Protein AF-A0A183BBN3-F1 (afdb_monomer_lite)

Structure (mmCIF, N/CA/C/O backbone):
data_AF-A0A183BBN3-F1
#
_entry.id   AF-A0A183BBN3-F1
#
loop_
_atom_site.group_PDB
_atom_site.id
_atom_site.type_symbol
_atom_site.label_atom_id
_atom_site.label_alt_id
_atom_site.label_comp_id
_atom_site.label_asym_id
_atom_site.label_entity_id
_atom_site.label_seq_id
_atom_site.pdbx_PDB_ins_code
_atom_site.Cartn_x
_atom_site.Cartn_y
_atom_site.Cartn_z
_atom_site.occupancy
_atom_site.B_iso_or_equiv
_atom_site.auth_seq_id
_atom_site.auth_comp_id
_atom_site.auth_asym_id
_atom_site.auth_atom_id
_atom_site.pdbx_PDB_model_num
ATOM 1 N N . MET A 1 1 ? -25.060 13.190 4.446 1.00 44.44 1 MET A N 1
ATOM 2 C CA . MET A 1 1 ? -23.770 12.897 3.784 1.00 44.44 1 MET A CA 1
ATOM 3 C C . MET A 1 1 ? -22.703 13.749 4.466 1.00 44.44 1 MET A C 1
ATOM 5 O O . MET A 1 1 ? -22.604 14.935 4.182 1.00 44.44 1 MET A O 1
ATOM 9 N N . GLN A 1 2 ? -22.018 13.205 5.475 1.00 46.88 2 GLN A N 1
ATOM 10 C CA . GLN A 1 2 ? -20.976 13.936 6.206 1.00 46.88 2 GLN A CA 1
ATOM 11 C C . GLN A 1 2 ? -19.714 13.985 5.341 1.00 46.88 2 GLN A C 1
ATOM 13 O O . GLN A 1 2 ? -19.241 12.957 4.866 1.00 46.88 2 GLN A O 1
ATOM 18 N N . ARG A 1 3 ? -19.186 15.186 5.090 1.00 46.91 3 ARG A N 1
ATOM 19 C CA . ARG A 1 3 ? -17.911 15.359 4.386 1.00 46.91 3 ARG A CA 1
ATOM 20 C C . ARG A 1 3 ? -16.799 14.769 5.257 1.00 46.91 3 ARG A C 1
ATOM 22 O O . ARG A 1 3 ? -16.402 15.389 6.235 1.00 46.91 3 ARG A O 1
ATOM 29 N N . HIS A 1 4 ? -16.256 13.619 4.858 1.00 52.94 4 HIS A N 1
ATOM 30 C CA . HIS A 1 4 ? -15.115 12.952 5.510 1.00 52.94 4 HIS A CA 1
ATOM 31 C C . HIS A 1 4 ? -13.817 13.792 5.525 1.00 52.94 4 HIS A C 1
ATOM 33 O O . HIS A 1 4 ? -12.827 13.407 6.137 1.00 52.94 4 HIS A O 1
ATOM 39 N N . GLY A 1 5 ? -13.811 14.966 4.887 1.00 53.75 5 GLY A N 1
ATOM 40 C CA . GLY A 1 5 ? -12.652 15.851 4.786 1.00 53.75 5 GLY A CA 1
ATOM 41 C C . GLY A 1 5 ? -12.242 16.584 6.068 1.00 53.75 5 GLY A C 1
ATOM 42 O O . GLY A 1 5 ? -11.319 17.377 5.988 1.00 53.75 5 GLY A O 1
ATOM 43 N N . ALA A 1 6 ? -12.893 16.376 7.218 1.00 54.16 6 ALA A N 1
ATOM 44 C CA . ALA A 1 6 ? -12.431 16.905 8.515 1.00 54.16 6 ALA A CA 1
ATOM 45 C C . ALA A 1 6 ? -11.732 15.842 9.381 1.00 54.16 6 ALA A C 1
ATOM 47 O O . ALA A 1 6 ? -11.024 16.170 10.325 1.00 54.16 6 ALA A O 1
ATOM 48 N N . ALA A 1 7 ? -11.902 14.568 9.032 1.00 56.50 7 ALA A N 1
ATOM 49 C CA . ALA A 1 7 ? -11.507 13.441 9.863 1.00 56.50 7 ALA A CA 1
ATOM 50 C C . ALA A 1 7 ? -9.975 13.202 9.842 1.00 56.50 7 ALA A C 1
ATOM 52 O O . ALA A 1 7 ? -9.402 12.696 10.802 1.00 56.50 7 ALA A O 1
ATOM 53 N N . TRP A 1 8 ? -9.287 13.668 8.789 1.00 60.16 8 TRP A N 1
ATOM 54 C CA . TRP A 1 8 ? -7.819 13.641 8.684 1.00 60.16 8 TRP A CA 1
ATOM 55 C C . TRP A 1 8 ? -7.117 14.542 9.715 1.00 60.16 8 TRP A C 1
ATOM 57 O O . TRP A 1 8 ? -5.983 14.275 10.099 1.00 60.16 8 TRP A O 1
ATOM 67 N N . ALA A 1 9 ? -7.779 15.605 10.189 1.00 59.88 9 ALA A N 1
ATOM 68 C CA . ALA A 1 9 ? -7.230 16.473 11.232 1.00 59.88 9 ALA A CA 1
ATOM 69 C C . ALA A 1 9 ? -7.197 15.767 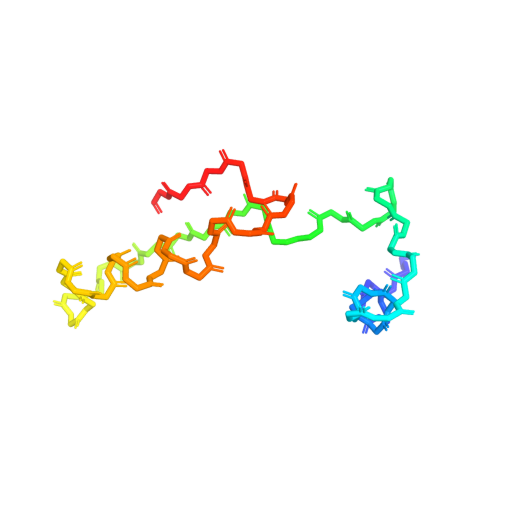12.602 1.00 59.88 9 ALA A C 1
ATOM 71 O O . ALA A 1 9 ? -6.361 16.078 13.453 1.00 59.88 9 ALA A O 1
ATOM 72 N N . ASP A 1 10 ? -8.083 14.788 12.804 1.00 60.03 10 ASP A N 1
ATOM 73 C CA . ASP A 1 10 ? -8.148 13.955 14.008 1.00 60.03 10 ASP A CA 1
ATOM 74 C C . ASP A 1 10 ? -7.262 12.703 13.916 1.00 60.03 10 ASP A C 1
ATOM 76 O O . ASP A 1 10 ? -7.037 12.047 14.929 1.00 60.03 10 ASP A O 1
ATOM 80 N N . SER A 1 11 ? -6.703 12.397 12.738 1.00 58.78 11 SER A N 1
ATOM 81 C CA . SER A 1 11 ? -5.697 11.341 12.544 1.00 58.78 11 SER A CA 1
ATOM 82 C C . SER A 1 11 ? -4.249 11.841 12.615 1.00 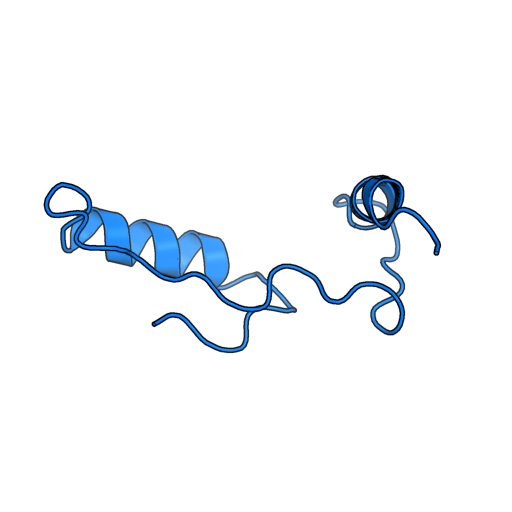58.78 11 SER A C 1
ATOM 84 O O . SER A 1 11 ? -3.323 11.076 12.356 1.00 58.78 11 SER A O 1
ATOM 86 N N . LEU A 1 12 ? -4.022 13.120 12.937 1.00 60.38 12 LEU A N 1
ATOM 87 C CA . LEU A 1 12 ? -2.675 13.668 13.116 1.00 60.38 12 LEU A CA 1
ATOM 88 C C . LEU A 1 12 ? -2.007 13.100 14.377 1.00 60.38 12 LEU A C 1
ATOM 90 O O . LEU A 1 12 ? -2.672 12.795 15.363 1.00 60.38 12 LEU A O 1
ATOM 94 N N . ARG A 1 13 ? -0.669 13.043 14.350 1.00 57.03 13 ARG A N 1
ATOM 95 C CA . ARG A 1 13 ? 0.263 12.343 15.267 1.00 57.03 13 ARG A CA 1
ATOM 96 C C . ARG A 1 13 ? 0.062 12.532 16.788 1.00 57.03 13 ARG A C 1
ATOM 98 O O . ARG A 1 13 ? 0.699 11.828 17.561 1.00 57.03 13 ARG A O 1
ATOM 105 N N . TYR A 1 14 ? -0.796 13.456 17.220 1.00 59.41 14 TYR A N 1
ATOM 106 C CA . TYR A 1 14 ? -1.071 13.783 18.629 1.00 59.41 14 TYR A CA 1
ATOM 107 C C . TYR A 1 14 ? -2.557 13.700 19.017 1.00 59.41 14 TYR A C 1
ATOM 109 O O . TYR A 1 14 ? -2.944 14.143 20.098 1.00 59.41 14 TYR A O 1
ATOM 117 N N . ARG A 1 15 ? -3.411 13.176 18.137 1.00 61.03 15 ARG A N 1
ATOM 118 C CA . ARG A 1 15 ? -4.846 12.979 18.374 1.00 61.03 15 ARG A CA 1
ATOM 119 C C . ARG A 1 15 ? -5.116 11.479 18.502 1.00 61.03 15 ARG A C 1
ATOM 121 O O . ARG A 1 15 ? -4.349 10.675 17.986 1.00 61.03 15 ARG A O 1
ATOM 128 N N . HIS A 1 16 ? -6.182 11.103 19.208 1.00 63.38 16 HIS A N 1
ATOM 129 C CA . HIS A 1 16 ? -6.660 9.720 19.238 1.00 63.38 16 HIS A CA 1
ATOM 130 C C . HIS A 1 16 ? -7.629 9.515 18.067 1.00 63.38 16 HIS A C 1
ATOM 132 O O . HIS A 1 16 ? -8.801 9.877 18.205 1.00 63.38 16 HIS A O 1
ATOM 138 N N . PRO A 1 17 ? -7.176 8.983 16.915 1.00 63.53 17 PRO A N 1
ATOM 139 C CA . PRO A 1 17 ? -8.069 8.709 15.805 1.00 63.53 17 PRO A CA 1
AT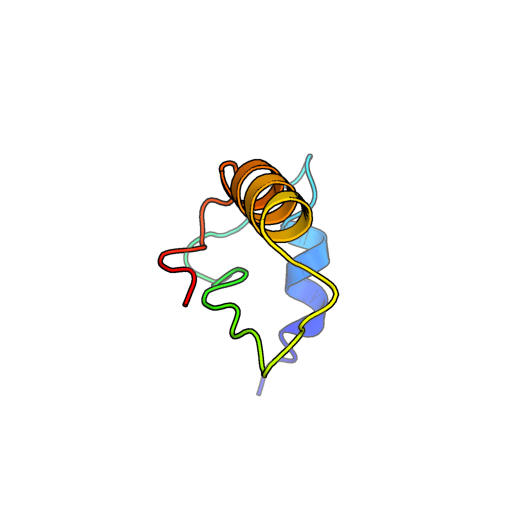OM 140 C C . PRO A 1 17 ? -9.138 7.713 16.245 1.00 63.53 17 PRO A C 1
ATOM 142 O O . PRO A 1 17 ? -8.833 6.649 16.785 1.00 63.53 17 PRO A O 1
ATOM 145 N N . ASN A 1 18 ? -10.402 8.044 15.992 1.00 68.25 18 ASN A N 1
ATOM 146 C CA . ASN A 1 18 ? -11.481 7.080 16.135 1.00 68.25 18 ASN A CA 1
ATOM 147 C C . ASN A 1 18 ? -11.381 6.061 14.989 1.00 68.25 18 ASN A C 1
ATOM 149 O O . ASN A 1 18 ? -11.836 6.332 13.878 1.00 68.25 18 ASN A O 1
ATOM 153 N N . LEU A 1 19 ? -10.761 4.911 15.266 1.00 64.62 19 LEU A N 1
ATOM 154 C CA . LEU A 1 19 ? -10.483 3.854 14.286 1.00 64.62 19 LEU A CA 1
ATOM 155 C C . LEU A 1 19 ? -11.755 3.277 13.639 1.00 64.62 19 LEU A C 1
ATOM 157 O O . LEU A 1 19 ? -11.694 2.807 12.507 1.00 64.62 19 LEU A O 1
ATOM 161 N N . ASP A 1 20 ? -12.905 3.359 14.316 1.00 66.75 20 ASP A N 1
ATOM 162 C CA . ASP A 1 20 ? -14.188 2.865 13.799 1.00 66.75 20 ASP A CA 1
ATOM 163 C C . ASP A 1 20 ? -14.856 3.859 12.834 1.00 66.75 20 ASP A C 1
ATOM 165 O O . ASP A 1 20 ? -15.665 3.475 11.989 1.00 66.75 20 ASP A O 1
ATOM 169 N N . G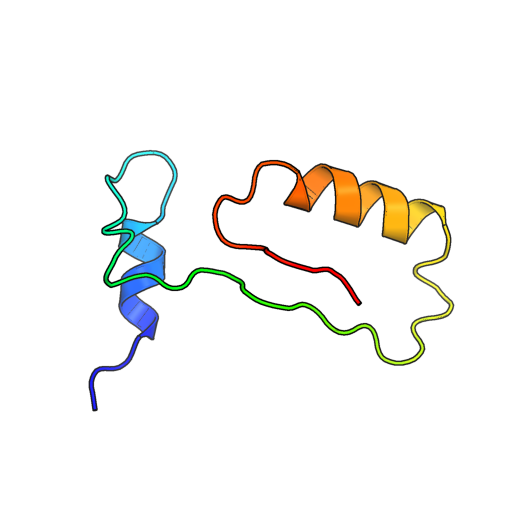LN A 1 21 ? -14.516 5.149 12.941 1.00 66.00 21 GLN A N 1
ATOM 170 C CA . GLN A 1 21 ? -15.038 6.215 12.075 1.00 66.00 21 GLN A CA 1
ATOM 171 C C . GLN A 1 21 ? -14.057 6.613 10.962 1.00 66.00 21 GLN A C 1
ATOM 173 O O . GLN A 1 21 ? -14.469 7.155 9.934 1.00 66.00 21 GLN A O 1
ATOM 178 N N . LEU A 1 22 ? -12.764 6.337 11.150 1.00 66.81 22 LEU A N 1
ATOM 179 C CA . LEU A 1 22 ? -11.688 6.630 10.211 1.00 66.81 22 LEU A CA 1
ATOM 180 C C . LEU A 1 22 ? -11.245 5.353 9.507 1.00 66.81 22 LEU A C 1
ATOM 182 O O . LEU A 1 22 ? -10.583 4.502 10.088 1.00 66.81 22 LEU A O 1
ATOM 186 N N . ALA A 1 23 ? -11.565 5.245 8.220 1.00 65.25 23 ALA A N 1
ATOM 187 C CA . ALA A 1 23 ? -11.143 4.102 7.416 1.00 65.25 23 ALA A CA 1
ATOM 188 C C . ALA A 1 23 ? -9.678 4.183 6.935 1.00 65.25 23 ALA A C 1
ATOM 190 O O . ALA A 1 23 ? -9.203 3.202 6.369 1.00 65.25 23 ALA A O 1
ATOM 191 N N . GLY A 1 24 ? -8.996 5.321 7.129 1.00 70.25 24 GLY A N 1
ATOM 192 C CA . GLY A 1 24 ? -7.626 5.562 6.657 1.00 70.25 24 GLY A CA 1
ATOM 193 C C . GLY A 1 24 ? -7.447 5.390 5.142 1.00 70.25 24 GLY A C 1
ATOM 194 O O . GLY A 1 24 ? -8.419 5.378 4.376 1.00 70.25 24 GLY A O 1
ATOM 195 N N . LEU A 1 25 ? -6.194 5.264 4.698 1.00 72.38 25 LEU A N 1
ATOM 196 C CA . LEU A 1 25 ? -5.875 4.855 3.332 1.00 72.38 25 LEU A CA 1
ATOM 197 C C . LEU A 1 25 ? -6.019 3.330 3.253 1.00 72.38 25 LEU A C 1
ATOM 199 O O . LEU A 1 25 ? -5.350 2.610 3.977 1.00 72.38 25 LEU A O 1
ATOM 203 N N . ARG A 1 26 ? -6.931 2.819 2.416 1.00 72.50 26 ARG A N 1
ATOM 204 C CA . ARG A 1 26 ? -7.237 1.370 2.387 1.00 72.50 26 ARG A CA 1
ATOM 205 C C . ARG A 1 26 ? -6.606 0.607 1.234 1.00 72.50 26 ARG A C 1
ATOM 207 O O . ARG A 1 26 ? -6.431 -0.603 1.342 1.00 72.50 26 ARG A O 1
ATOM 214 N N . ARG A 1 27 ? -6.358 1.297 0.123 1.00 75.44 27 ARG A N 1
ATOM 215 C CA . ARG A 1 27 ? -5.828 0.730 -1.116 1.00 75.44 27 ARG A CA 1
ATOM 216 C C . ARG A 1 27 ? -5.123 1.820 -1.906 1.00 75.44 27 ARG A C 1
ATOM 218 O O . ARG A 1 27 ? -5.634 2.938 -1.994 1.00 75.44 27 ARG A O 1
ATOM 225 N N . ILE A 1 28 ? -3.991 1.465 -2.491 1.00 77.25 28 ILE A N 1
ATOM 226 C CA . ILE A 1 28 ? -3.260 2.270 -3.465 1.00 77.25 28 ILE A CA 1
ATOM 227 C C . ILE A 1 28 ? -3.141 1.403 -4.711 1.00 77.25 28 ILE A C 1
ATOM 229 O O . ILE A 1 28 ? -2.760 0.248 -4.586 1.00 77.25 28 ILE A O 1
ATOM 233 N N . THR A 1 29 ? -3.466 1.965 -5.874 1.00 82.94 29 THR A N 1
ATOM 234 C CA . THR A 1 29 ? -3.307 1.292 -7.168 1.00 82.94 29 THR A CA 1
ATOM 235 C C . THR A 1 29 ? -2.355 2.098 -8.035 1.00 82.94 29 THR A C 1
ATOM 237 O O . THR A 1 29 ? -2.576 3.294 -8.260 1.00 82.94 29 THR A O 1
ATOM 240 N N . LEU A 1 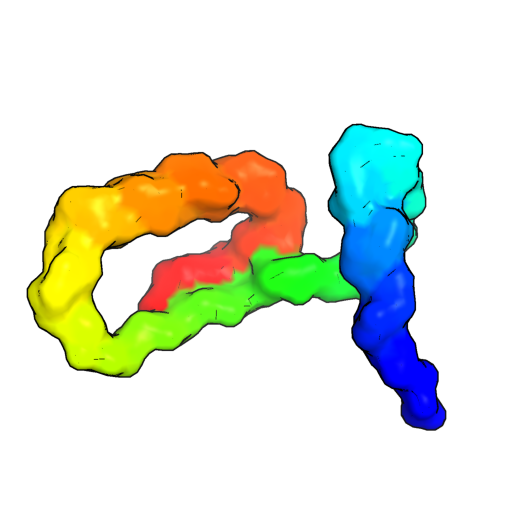30 ? -1.307 1.448 -8.537 1.00 81.00 30 LEU A N 1
ATOM 241 C CA . LEU A 1 30 ? -0.336 2.067 -9.436 1.00 81.00 30 LEU A CA 1
ATOM 242 C C . LEU A 1 30 ? -0.697 1.767 -10.895 1.00 81.00 30 LEU A C 1
ATOM 244 O O . LEU A 1 30 ? -0.624 0.635 -11.356 1.00 81.00 30 LEU A O 1
ATOM 248 N N . ASN A 1 31 ? -1.052 2.805 -11.650 1.00 84.12 31 ASN A N 1
ATOM 249 C CA . ASN A 1 31 ? -1.374 2.679 -13.074 1.00 84.12 31 ASN A CA 1
ATOM 250 C C . ASN A 1 31 ? -0.137 2.938 -13.930 1.00 84.12 31 ASN A C 1
ATOM 252 O O . ASN A 1 31 ? 0.166 4.098 -14.190 1.00 84.12 31 ASN A O 1
ATOM 256 N N . ASP A 1 32 ? 0.563 1.866 -14.308 1.00 81.62 32 ASP A N 1
ATOM 257 C CA . ASP A 1 32 ? 1.720 1.869 -15.217 1.00 81.62 32 ASP A CA 1
ATOM 258 C C . ASP A 1 32 ? 2.634 3.090 -15.025 1.00 81.62 32 ASP A C 1
ATOM 260 O O . ASP A 1 32 ? 2.720 3.997 -15.852 1.00 81.62 32 ASP A O 1
ATOM 264 N N . ASN A 1 33 ? 3.265 3.149 -13.849 1.00 82.25 33 ASN A N 1
ATOM 265 C CA . ASN A 1 33 ? 4.176 4.223 -13.472 1.00 82.25 33 ASN A CA 1
ATOM 266 C C . ASN A 1 33 ? 5.631 3.740 -13.626 1.00 82.25 33 ASN A C 1
ATOM 268 O O . ASN A 1 33 ? 6.285 3.452 -12.618 1.00 82.25 33 ASN A O 1
ATOM 272 N N . PRO A 1 34 ? 6.190 3.677 -14.852 1.00 84.88 34 PRO A N 1
ATOM 273 C CA . PRO A 1 34 ? 7.479 3.029 -15.121 1.00 84.88 34 PRO A CA 1
ATOM 274 C C . PRO A 1 34 ? 8.664 3.711 -14.429 1.00 84.88 34 PRO A C 1
ATOM 276 O O . PRO A 1 34 ? 9.727 3.121 -14.275 1.00 84.88 34 PRO A O 1
ATOM 279 N N . ARG A 1 35 ? 8.490 4.964 -13.995 1.00 89.94 35 ARG A N 1
ATOM 280 C CA . ARG A 1 35 ? 9.514 5.735 -13.279 1.00 89.94 35 ARG A CA 1
ATOM 281 C C . ARG A 1 35 ? 9.590 5.452 -11.779 1.00 89.94 35 ARG A C 1
ATOM 283 O O . ARG A 1 35 ? 10.544 5.910 -11.161 1.00 89.94 35 ARG A O 1
ATOM 290 N N . ILE A 1 36 ? 8.603 4.768 -11.195 1.00 89.44 36 ILE A N 1
ATOM 291 C CA . ILE A 1 36 ? 8.656 4.373 -9.780 1.00 89.44 36 ILE A CA 1
ATOM 292 C C . ILE A 1 36 ? 9.749 3.317 -9.617 1.00 89.44 36 ILE A C 1
ATOM 294 O O . ILE A 1 36 ? 10.655 3.495 -8.803 1.00 89.44 36 ILE A O 1
ATOM 298 N N . GLY A 1 37 ? 9.705 2.278 -10.457 1.00 87.62 37 GLY A N 1
ATOM 299 C CA . GLY A 1 37 ? 10.660 1.172 -10.425 1.00 87.62 37 GLY A CA 1
ATOM 300 C C . GLY A 1 37 ? 10.783 0.531 -9.040 1.00 87.62 37 GLY A C 1
ATOM 301 O O . GLY A 1 37 ? 10.003 0.800 -8.127 1.00 87.62 37 GLY A O 1
ATOM 302 N N . ASP A 1 38 ? 11.802 -0.303 -8.862 1.00 87.50 38 ASP A N 1
ATOM 303 C CA . ASP A 1 38 ? 11.983 -1.046 -7.609 1.00 87.50 38 ASP A CA 1
ATOM 304 C C . ASP A 1 38 ? 12.274 -0.119 -6.424 1.00 87.50 38 ASP A C 1
ATOM 306 O O . ASP A 1 38 ? 11.728 -0.291 -5.337 1.00 87.50 38 ASP A O 1
ATOM 310 N N . ALA A 1 39 ? 13.089 0.916 -6.646 1.00 90.38 39 ALA A N 1
ATOM 311 C CA . ALA A 1 39 ? 13.452 1.874 -5.606 1.00 90.38 39 ALA A CA 1
ATOM 312 C C . ALA A 1 39 ? 12.232 2.649 -5.076 1.00 90.38 39 ALA A C 1
ATOM 314 O O . ALA A 1 39 ? 12.095 2.842 -3.868 1.00 90.38 39 ALA A O 1
ATOM 315 N N . GLY A 1 40 ? 11.327 3.067 -5.966 1.00 88.31 40 GLY A N 1
ATOM 316 C CA . GLY A 1 40 ? 10.091 3.735 -5.573 1.00 88.31 40 GLY A CA 1
ATOM 317 C C . GLY A 1 40 ? 9.130 2.792 -4.850 1.00 88.31 40 GLY A C 1
ATOM 318 O O . GLY A 1 40 ? 8.527 3.197 -3.859 1.00 88.31 40 GLY A O 1
ATOM 319 N N . SER A 1 41 ? 9.047 1.528 -5.278 1.00 86.06 41 SER A N 1
ATOM 320 C CA . SER A 1 41 ? 8.238 0.503 -4.607 1.00 86.06 41 SER A CA 1
ATOM 321 C C . SER A 1 41 ? 8.733 0.209 -3.188 1.00 86.06 41 SER A C 1
ATOM 323 O O . SER A 1 41 ? 7.921 0.112 -2.271 1.00 86.06 41 SER A O 1
ATOM 325 N N . ILE A 1 42 ? 10.052 0.128 -2.981 1.00 87.81 42 ILE A N 1
ATOM 326 C CA . ILE A 1 42 ? 10.654 -0.053 -1.650 1.00 87.81 42 ILE A CA 1
ATOM 327 C C . ILE A 1 42 ? 10.338 1.147 -0.756 1.00 87.81 42 ILE A C 1
ATOM 329 O O . ILE A 1 42 ? 9.839 0.969 0.351 1.00 87.81 42 ILE A O 1
ATOM 333 N N . SER A 1 43 ? 10.548 2.369 -1.254 1.00 88.00 43 SER A N 1
ATOM 334 C CA . SER A 1 43 ? 10.262 3.583 -0.482 1.00 88.00 43 SER A CA 1
ATOM 335 C C . SER A 1 43 ? 8.777 3.705 -0.116 1.00 88.00 43 SER A C 1
ATOM 337 O O . SER A 1 43 ? 8.447 4.136 0.989 1.00 88.00 43 SER A O 1
ATOM 339 N N . MET A 1 44 ? 7.873 3.281 -1.006 1.00 85.50 44 MET A N 1
ATOM 340 C CA . MET A 1 44 ? 6.448 3.175 -0.693 1.00 85.50 44 MET A CA 1
ATOM 341 C C . MET A 1 44 ? 6.188 2.119 0.382 1.00 85.50 44 MET A C 1
ATOM 343 O O . MET A 1 44 ? 5.501 2.418 1.350 1.00 85.50 44 MET A O 1
ATOM 347 N N . ALA A 1 45 ? 6.752 0.916 0.267 1.00 83.06 45 ALA A N 1
ATOM 348 C CA . ALA A 1 45 ? 6.570 -0.127 1.275 1.00 83.06 45 ALA A CA 1
ATOM 349 C C . ALA A 1 45 ? 7.049 0.323 2.668 1.00 83.06 45 ALA A C 1
ATOM 351 O O . ALA A 1 45 ? 6.341 0.111 3.648 1.00 83.06 45 ALA A O 1
ATOM 352 N N . GLU A 1 46 ? 8.196 1.003 2.751 1.00 84.88 46 GLU A N 1
ATOM 353 C CA . GLU A 1 46 ? 8.719 1.571 3.999 1.00 84.88 46 GLU A CA 1
ATOM 354 C C . GLU A 1 46 ? 7.794 2.649 4.578 1.00 84.88 46 GLU A C 1
ATOM 356 O O . GLU A 1 46 ? 7.499 2.632 5.770 1.00 84.88 46 GLU A O 1
ATOM 361 N N . ALA A 1 47 ? 7.286 3.561 3.743 1.00 83.06 47 ALA A N 1
ATOM 362 C CA . ALA A 1 47 ? 6.383 4.622 4.189 1.00 83.06 47 ALA A CA 1
ATOM 363 C C . ALA A 1 47 ? 5.013 4.098 4.657 1.00 83.06 47 ALA A C 1
ATOM 365 O O . ALA A 1 47 ? 4.360 4.739 5.480 1.00 83.06 47 ALA A O 1
ATOM 366 N N . LEU A 1 48 ? 4.574 2.957 4.119 1.00 81.00 48 LEU A N 1
ATOM 367 C CA . LEU A 1 48 ? 3.290 2.333 4.439 1.00 81.00 48 LEU A CA 1
ATOM 368 C C . LEU A 1 48 ? 3.392 1.282 5.552 1.00 81.00 48 LEU A C 1
ATOM 370 O O . LEU A 1 48 ? 2.358 0.866 6.066 1.00 81.00 48 LEU A O 1
ATOM 374 N N . ALA A 1 49 ? 4.600 0.865 5.943 1.00 75.12 49 ALA A N 1
ATOM 375 C CA . ALA A 1 49 ? 4.811 -0.153 6.974 1.00 75.12 49 ALA A CA 1
ATOM 376 C C . ALA A 1 49 ? 4.205 0.234 8.336 1.00 75.12 49 ALA A C 1
ATOM 378 O O . ALA A 1 49 ? 3.749 -0.637 9.076 1.00 75.12 49 ALA A O 1
ATOM 379 N N . ASP A 1 50 ? 4.159 1.534 8.635 1.00 68.69 50 ASP A N 1
ATOM 380 C CA . ASP A 1 50 ? 3.600 2.082 9.874 1.00 68.69 50 ASP A CA 1
ATOM 381 C C . ASP A 1 50 ? 2.106 2.463 9.755 1.00 68.69 50 ASP A C 1
ATOM 383 O O . ASP A 1 50 ? 1.517 2.974 10.714 1.00 68.69 50 ASP A O 1
ATOM 387 N N . ASP A 1 51 ? 1.470 2.255 8.593 1.00 70.75 51 ASP A N 1
ATOM 388 C CA . ASP A 1 51 ? 0.061 2.602 8.386 1.00 70.75 51 ASP A CA 1
ATOM 389 C C . ASP A 1 51 ? -0.865 1.509 8.946 1.00 70.75 51 ASP A C 1
ATOM 391 O O . ASP A 1 51 ? -0.885 0.364 8.498 1.00 70.75 51 ASP A O 1
ATOM 395 N N . LEU A 1 52 ? -1.677 1.885 9.935 1.00 63.22 52 LEU A N 1
ATOM 396 C CA . LEU A 1 52 ? -2.612 0.993 10.629 1.00 63.22 52 LEU A CA 1
ATOM 397 C C . LEU A 1 52 ? -3.806 0.541 9.765 1.00 63.22 52 LEU A C 1
ATOM 399 O O . LEU A 1 52 ? -4.534 -0.374 10.160 1.00 63.22 52 LEU A O 1
ATOM 403 N N . TRP A 1 53 ? -4.051 1.183 8.621 1.00 65.44 53 TRP A N 1
ATOM 404 C CA . TRP A 1 53 ? -5.268 1.012 7.823 1.00 65.44 53 TRP A CA 1
ATOM 405 C C . TRP A 1 53 ? -5.040 0.409 6.436 1.00 65.44 53 TRP A C 1
ATOM 407 O O . TRP A 1 53 ? -6.002 -0.095 5.836 1.00 65.44 53 TRP A O 1
ATOM 417 N N . ILE A 1 54 ? -3.801 0.396 5.938 1.00 68.38 54 I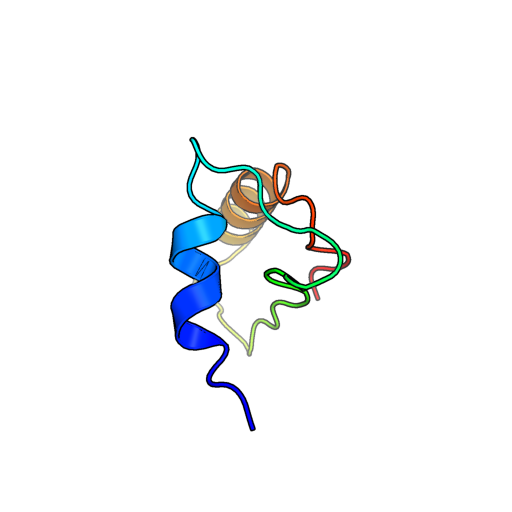LE A N 1
ATOM 418 C CA . ILE A 1 54 ? -3.469 -0.246 4.664 1.00 68.38 54 ILE A CA 1
ATOM 419 C C . ILE A 1 54 ? -3.453 -1.759 4.844 1.00 68.38 54 ILE A C 1
ATOM 421 O O . ILE A 1 54 ? -2.667 -2.323 5.597 1.00 68.38 54 ILE A O 1
ATOM 425 N N . LYS A 1 55 ? -4.345 -2.433 4.115 1.00 66.44 55 LYS A N 1
ATOM 426 C CA . LYS A 1 55 ? -4.474 -3.898 4.150 1.00 66.44 55 LYS A CA 1
ATOM 427 C C . LYS A 1 55 ? -3.839 -4.586 2.948 1.00 66.44 55 LYS A C 1
ATOM 429 O O . LYS A 1 55 ? -3.624 -5.792 2.989 1.00 66.44 55 LYS A O 1
ATOM 434 N N . ALA A 1 56 ? -3.601 -3.836 1.877 1.00 66.38 56 ALA A N 1
ATOM 435 C CA . ALA A 1 56 ? -3.008 -4.330 0.647 1.00 66.38 56 ALA A CA 1
ATOM 436 C C . ALA A 1 56 ? -2.410 -3.174 -0.163 1.00 66.38 56 ALA A C 1
ATOM 438 O O . ALA A 1 56 ? -2.923 -2.051 -0.130 1.00 66.38 56 ALA A O 1
ATOM 439 N N . VAL A 1 57 ? -1.355 -3.497 -0.907 1.00 69.69 57 VAL A N 1
ATOM 440 C CA . VAL A 1 57 ? -0.776 -2.674 -1.970 1.00 69.69 57 VAL A CA 1
ATOM 441 C C . VAL A 1 57 ? -0.758 -3.547 -3.217 1.00 69.69 57 VAL A C 1
ATOM 443 O O . VAL A 1 57 ? -0.255 -4.672 -3.157 1.00 69.69 57 VAL A O 1
ATOM 446 N N . ASP A 1 58 ? -1.352 -3.059 -4.300 1.00 68.56 58 ASP A N 1
ATOM 447 C CA . ASP A 1 58 ? -1.573 -3.809 -5.537 1.00 68.56 58 ASP A CA 1
ATOM 448 C C . ASP A 1 58 ? -1.379 -2.954 -6.795 1.00 68.56 58 ASP A C 1
ATOM 450 O O . ASP A 1 58 ? -1.661 -1.731 -6.762 1.00 68.56 58 ASP A O 1
#

Radius of gyration: 13.98 Å; chains: 1; bounding box: 37×21×34 Å

pLDDT: mean 70.98, std 12.38, range [44.44, 90.38]

Organism: NCBI:txid27848

Secondary structure (DSSP, 8-state):
---GGGGGGTTSTTS---TTT----------S-TTTHHHHHHHHHHHHTT-SS-----

Foldseek 3Di:
DDDCVVLVVQVPPPHDRPCVSDLDDAEDEDDPPVVCPPVVVVVVCVVCVPPPRHPDYD

Sequence (58 aa):
MQRHGAAWADSLRYRHPNLDQLAGLRRITLNDNPRIGDAGSISMAEALADDLWIKAVD

InterPro domains:
  IPR026212 Centrosomal protein of 78kDa [PR02062] (8-26)
  IPR026212 Centrosomal protein of 78kDa [PR02062] (46-58)